Protein AF-A0A8J7VVE5-F1 (afdb_monomer_lite)

pLDDT: mean 74.75, std 14.06, range [37.5, 91.5]

Secondary structure (DSSP, 8-state):
---TTTTS-HHHHHHHHHHHHHHHH-TTS-HHHHHHHHHHHHHHHHHS-HHHHHT--HHHHHHHHHHHHHHHHHTTSS-HHHHHHHHHHHHHHHGGGGSHHHHHHHHHHHHHHHH-HHHHHHHHHHHHHHHHHHTT------------

Radius of gyration: 22.81 Å; chains: 1; bounding box: 32×47×82 Å

Sequence (148 aa):
MTDPTADLSPEARAMLEAFEASLLDQHDIDAASREDMVAQMAEALRDGDPAALAGGDPDALLEQLRRTVDTLATSGQIGEAERDAVVQQFGAALEPLRSPQVRRALEFSRRRATDGDAAAAAWLQRQDTEAYAEAGVAPLRGLHGIGV

Foldseek 3Di:
DDDLCPQADPVLVVVLVVLLVVVVVVPPDDPVNSVVVSVVSSVCRNVPDVCLVLVLDLVSVLVVLLVVLVVCCVVVVDPPVVSVVVSVVSSVVCVVSPPPVNSLVSVLVVCCVPVNDVRSVVVVVVVVVVVCVVVVPPPCPDDDDDDD

Structure (mmCIF, N/CA/C/O backbone):
data_AF-A0A8J7VVE5-F1
#
_entry.id   AF-A0A8J7VVE5-F1
#
loop_
_atom_site.group_PDB
_atom_site.id
_atom_site.type_symbol
_atom_site.label_atom_id
_atom_site.label_alt_id
_atom_site.label_comp_id
_atom_site.label_asym_id
_atom_site.label_entity_id
_atom_site.label_seq_id
_atom_site.pdbx_PDB_ins_code
_atom_site.Cartn_x
_atom_site.Cartn_y
_atom_site.Cartn_z
_atom_site.occupancy
_atom_site.B_iso_or_equiv
_atom_site.auth_seq_id
_atom_site.auth_comp_id
_atom_site.auth_asym_id
_atom_site.auth_atom_id
_atom_site.pdbx_PDB_model_num
ATOM 1 N N . MET A 1 1 ? 18.465 24.445 11.933 1.00 39.44 1 MET A N 1
ATOM 2 C CA . MET A 1 1 ? 17.148 23.788 11.982 1.00 39.44 1 MET A CA 1
ATOM 3 C C . MET A 1 1 ? 17.065 22.982 10.699 1.00 39.44 1 MET A C 1
ATOM 5 O O . MET A 1 1 ? 17.017 23.583 9.636 1.00 39.44 1 MET A O 1
ATOM 9 N N . THR A 1 2 ? 17.306 21.676 10.777 1.00 49.03 2 THR A N 1
ATOM 10 C CA . THR A 1 2 ? 17.344 20.773 9.618 1.00 49.03 2 THR A CA 1
ATOM 11 C C . THR A 1 2 ? 15.912 20.595 9.129 1.00 49.03 2 THR A C 1
ATOM 13 O O . THR A 1 2 ? 15.042 20.302 9.944 1.00 49.03 2 THR A O 1
ATOM 16 N N . ASP A 1 3 ? 15.653 20.847 7.849 1.00 56.00 3 ASP A N 1
ATOM 17 C CA . ASP A 1 3 ? 14.322 20.675 7.270 1.00 56.00 3 ASP A CA 1
ATOM 18 C C . ASP A 1 3 ? 13.917 19.188 7.369 1.00 56.00 3 ASP A C 1
ATOM 20 O O . ASP A 1 3 ? 14.623 18.338 6.820 1.00 56.00 3 ASP A O 1
ATOM 24 N N . PRO A 1 4 ? 12.837 18.839 8.093 1.00 56.38 4 PRO A N 1
ATOM 25 C CA . PRO A 1 4 ? 12.470 17.446 8.356 1.00 56.38 4 PRO A CA 1
ATOM 26 C C . PRO A 1 4 ? 11.968 16.702 7.104 1.00 56.38 4 PRO A C 1
ATOM 28 O O . PRO A 1 4 ? 11.798 15.484 7.149 1.00 56.38 4 PRO A O 1
ATOM 31 N N . THR A 1 5 ? 11.760 17.408 5.987 1.00 57.75 5 THR A N 1
ATOM 32 C CA . THR A 1 5 ? 11.350 16.843 4.691 1.00 57.75 5 THR A CA 1
ATOM 33 C C . THR A 1 5 ? 12.514 16.686 3.710 1.00 57.75 5 THR A C 1
ATOM 35 O O . THR A 1 5 ? 12.324 16.157 2.616 1.00 57.75 5 THR A O 1
ATOM 38 N N . ALA A 1 6 ? 13.722 17.138 4.069 1.00 62.50 6 ALA A N 1
ATOM 39 C CA . ALA A 1 6 ? 14.900 17.071 3.201 1.00 62.50 6 ALA A CA 1
ATOM 40 C C . ALA A 1 6 ? 15.426 15.642 2.978 1.00 62.50 6 ALA A C 1
ATOM 42 O O . ALA A 1 6 ? 16.132 15.412 2.001 1.00 62.50 6 ALA A O 1
ATOM 43 N N . ASP A 1 7 ? 15.083 14.709 3.869 1.00 67.62 7 ASP A N 1
ATOM 44 C CA . ASP A 1 7 ? 15.493 13.298 3.807 1.00 67.62 7 ASP A CA 1
ATOM 45 C C . ASP A 1 7 ? 14.467 12.401 3.079 1.00 67.62 7 ASP A C 1
ATOM 47 O O . ASP A 1 7 ? 14.710 11.221 2.856 1.00 67.62 7 ASP A O 1
ATOM 51 N N . LEU A 1 8 ? 13.311 12.951 2.687 1.00 71.12 8 LEU A N 1
ATOM 52 C CA . LEU A 1 8 ? 12.264 12.206 1.983 1.00 71.12 8 LEU A CA 1
ATOM 53 C C . LEU A 1 8 ? 12.598 12.049 0.492 1.00 71.12 8 LEU A C 1
ATOM 55 O O . LEU A 1 8 ? 13.134 12.967 -0.137 1.00 71.12 8 LEU A O 1
ATOM 59 N N . SER A 1 9 ? 12.214 10.914 -0.102 1.00 75.38 9 SER A N 1
ATOM 60 C CA . SER A 1 9 ? 12.284 10.732 -1.556 1.00 75.38 9 SER A CA 1
ATOM 61 C C . SER A 1 9 ? 11.400 11.764 -2.281 1.00 75.38 9 SER A C 1
ATOM 63 O O . SER A 1 9 ? 10.411 12.246 -1.715 1.00 75.38 9 SER A O 1
ATOM 65 N N . PRO A 1 10 ? 11.715 12.131 -3.538 1.00 72.81 10 PRO A N 1
ATOM 66 C CA . PRO A 1 10 ? 10.892 13.072 -4.299 1.00 72.81 10 PRO A CA 1
ATOM 67 C C . PRO A 1 10 ? 9.439 12.595 -4.444 1.00 72.81 10 PRO A C 1
ATOM 69 O O . PRO A 1 10 ? 8.529 13.423 -4.420 1.00 72.81 10 PRO A O 1
ATOM 72 N N . GLU A 1 11 ? 9.195 11.281 -4.529 1.00 69.88 11 GLU A N 1
ATOM 73 C CA . GLU A 1 11 ? 7.832 10.741 -4.540 1.00 69.88 11 GLU A CA 1
ATOM 74 C C . GLU A 1 11 ? 7.133 10.883 -3.182 1.00 69.88 11 GLU A C 1
ATOM 76 O O . GLU A 1 11 ? 5.975 11.298 -3.135 1.00 69.88 11 GLU A O 1
ATOM 81 N N . ALA A 1 12 ? 7.826 10.591 -2.075 1.00 72.12 12 ALA A N 1
ATOM 82 C CA . ALA A 1 12 ? 7.286 10.763 -0.726 1.00 72.12 12 ALA A CA 1
ATOM 83 C C . ALA A 1 12 ? 6.922 12.229 -0.451 1.00 72.12 12 ALA A C 1
ATOM 85 O O . ALA A 1 12 ? 5.877 12.521 0.130 1.00 72.12 12 ALA A O 1
ATOM 86 N N . ARG A 1 13 ? 7.742 13.163 -0.939 1.00 79.88 13 ARG A N 1
ATOM 87 C CA . ARG A 1 13 ? 7.479 14.600 -0.835 1.00 79.88 13 ARG A CA 1
ATOM 88 C C . ARG A 1 13 ? 6.215 15.008 -1.599 1.00 79.88 13 ARG A C 1
ATOM 90 O O . ARG A 1 13 ? 5.362 15.681 -1.031 1.00 79.88 13 ARG A O 1
ATOM 97 N N . ALA A 1 14 ? 6.043 14.518 -2.828 1.00 78.81 14 ALA A N 1
ATOM 98 C CA . ALA A 1 14 ? 4.844 14.784 -3.626 1.00 78.81 14 ALA A CA 1
ATOM 99 C C . ALA A 1 14 ? 3.561 14.215 -2.986 1.00 78.81 14 ALA A C 1
ATOM 101 O O . ALA A 1 14 ? 2.507 14.849 -3.041 1.00 78.81 14 ALA A O 1
ATOM 102 N N . MET A 1 15 ? 3.638 13.037 -2.353 1.00 79.25 15 MET A N 1
ATOM 103 C CA . MET A 1 15 ? 2.506 12.462 -1.614 1.00 79.25 15 MET A CA 1
ATOM 104 C C . MET A 1 15 ? 2.158 13.280 -0.369 1.00 79.25 15 MET A C 1
ATOM 106 O O . MET A 1 15 ? 0.978 13.491 -0.092 1.00 79.25 15 MET A O 1
ATOM 110 N N . LEU A 1 16 ? 3.171 13.762 0.357 1.00 83.25 16 LEU A N 1
ATOM 111 C CA . LEU A 1 16 ? 2.979 14.600 1.537 1.00 83.25 16 LEU A CA 1
ATOM 112 C C . LEU A 1 16 ? 2.295 15.927 1.175 1.00 83.25 16 LEU A C 1
ATOM 114 O O . LEU A 1 16 ? 1.329 16.308 1.829 1.00 83.25 16 LEU A O 1
ATOM 118 N N . GLU A 1 17 ? 2.728 16.576 0.092 1.00 83.56 17 GLU A N 1
ATOM 119 C CA . GLU A 1 17 ? 2.108 17.811 -0.409 1.00 83.56 17 GLU A CA 1
ATOM 120 C C . GLU A 1 17 ? 0.647 17.591 -0.840 1.00 83.56 17 GLU A C 1
ATOM 122 O O . GLU A 1 17 ? -0.230 18.397 -0.525 1.00 83.56 17 GLU A O 1
ATOM 127 N N . ALA A 1 18 ? 0.351 16.477 -1.518 1.00 81.38 18 ALA A N 1
ATOM 128 C CA . ALA A 1 18 ? -1.018 16.131 -1.899 1.00 81.38 18 ALA A CA 1
ATOM 129 C C . ALA A 1 18 ? -1.913 15.859 -0.676 1.00 81.38 18 ALA A C 1
ATOM 131 O O . ALA A 1 18 ? -3.083 16.249 -0.656 1.00 81.38 18 ALA A O 1
ATOM 132 N N . PHE A 1 19 ? -1.365 15.209 0.352 1.00 83.06 19 PHE A N 1
ATOM 133 C CA . PHE A 1 19 ? -2.069 14.938 1.600 1.00 83.06 19 PHE A CA 1
ATOM 134 C C . PHE A 1 19 ? -2.355 16.225 2.382 1.00 83.06 19 PHE A C 1
ATOM 136 O O . PHE A 1 19 ? -3.489 16.443 2.804 1.00 83.06 19 PHE A O 1
ATOM 143 N N . GLU A 1 20 ? -1.372 17.118 2.505 1.00 85.94 20 GLU A N 1
ATOM 144 C CA . GLU A 1 20 ? -1.543 18.425 3.145 1.00 85.94 20 GLU A CA 1
ATOM 145 C C . GLU A 1 20 ? -2.607 19.271 2.429 1.00 85.94 20 GLU A C 1
ATOM 147 O O . GLU A 1 20 ? -3.499 19.827 3.077 1.00 85.94 20 GLU A O 1
ATOM 152 N N . ALA A 1 21 ? -2.587 19.296 1.092 1.00 85.56 21 ALA A N 1
ATOM 153 C CA . ALA A 1 21 ? -3.606 19.968 0.289 1.00 85.56 21 ALA A CA 1
ATOM 154 C C . ALA A 1 21 ? -5.011 19.383 0.520 1.00 85.56 21 ALA A C 1
ATOM 156 O O . ALA A 1 21 ? -5.979 20.133 0.649 1.00 85.56 21 ALA A O 1
ATOM 157 N N . SER A 1 22 ? -5.126 18.055 0.623 1.00 82.56 22 SER A N 1
ATOM 158 C CA . SER A 1 22 ? -6.400 17.395 0.922 1.00 82.56 22 SER A CA 1
ATOM 159 C C . SER A 1 22 ? -6.898 17.711 2.326 1.00 82.56 22 SER A C 1
ATOM 161 O O . SER A 1 22 ? -8.100 17.877 2.518 1.00 82.56 22 SER A O 1
ATOM 163 N N . LEU A 1 23 ? -6.005 17.789 3.313 1.00 85.31 23 LEU A N 1
ATOM 164 C CA . LEU A 1 23 ? -6.403 18.194 4.650 1.00 85.31 23 LEU A CA 1
ATOM 165 C C . LEU A 1 23 ? -6.878 19.645 4.626 1.00 85.31 23 LEU A C 1
ATOM 167 O O . LEU A 1 23 ? -7.878 19.946 5.268 1.00 85.31 23 LEU A O 1
ATOM 171 N N . LEU A 1 24 ? -6.190 20.557 3.921 1.00 83.06 24 LEU A N 1
ATOM 172 C CA . LEU A 1 24 ? -6.555 21.986 3.811 1.00 83.06 24 LEU A CA 1
ATOM 173 C C . LEU A 1 24 ? -7.973 22.214 3.284 1.00 83.06 24 LEU A C 1
ATOM 175 O O . LEU A 1 24 ? -8.634 23.144 3.740 1.00 83.06 24 LEU A O 1
ATOM 179 N N . ASP A 1 25 ? -8.454 21.332 2.415 1.00 85.56 25 ASP A N 1
ATOM 180 C CA . ASP A 1 25 ? -9.843 21.314 1.948 1.00 85.56 25 ASP A CA 1
ATOM 181 C C . ASP A 1 25 ? -10.839 20.877 3.047 1.00 85.56 25 ASP A C 1
ATOM 183 O O . ASP A 1 25 ? -11.985 21.329 3.101 1.00 85.56 25 ASP A O 1
ATOM 187 N N . GLN A 1 26 ? -10.394 20.053 4.002 1.00 76.50 26 GLN A N 1
ATOM 188 C CA . GLN A 1 26 ? -11.194 19.634 5.151 1.00 76.50 26 GLN A CA 1
ATOM 189 C C . GLN A 1 26 ? -11.195 20.699 6.258 1.00 76.50 26 GLN A C 1
ATOM 191 O O . GLN A 1 26 ? -10.299 20.799 7.102 1.00 76.50 26 GLN A O 1
ATOM 196 N N . HIS A 1 27 ? -12.273 21.485 6.272 1.00 71.94 27 HIS A N 1
ATOM 197 C CA . HIS A 1 27 ? -12.530 22.538 7.259 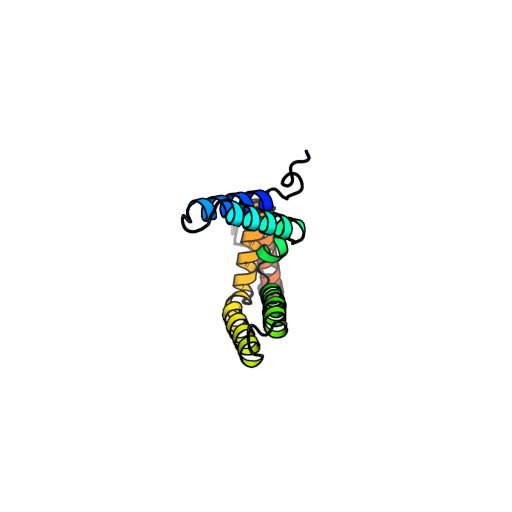1.00 71.94 27 HIS A CA 1
ATOM 198 C C . HIS A 1 27 ? -12.861 22.036 8.678 1.00 71.94 27 HIS A C 1
ATOM 200 O O . HIS A 1 27 ? -12.911 22.848 9.598 1.00 71.94 27 HIS A O 1
ATOM 206 N N . ASP A 1 28 ? -13.101 20.735 8.860 1.00 84.38 28 ASP A N 1
ATOM 207 C CA . ASP A 1 28 ? -13.468 20.135 10.156 1.00 84.38 28 ASP A CA 1
ATOM 208 C C . ASP A 1 28 ? -12.247 19.844 11.052 1.00 84.38 28 ASP A C 1
ATOM 210 O O . ASP A 1 28 ? -12.377 19.687 12.262 1.00 84.38 28 ASP A O 1
ATOM 214 N N . ILE A 1 29 ? -11.043 19.819 10.469 1.00 80.50 29 ILE A N 1
ATOM 215 C CA . ILE A 1 29 ? -9.799 19.497 11.175 1.00 80.50 29 ILE A CA 1
ATOM 216 C C . ILE A 1 29 ? -9.120 20.794 11.625 1.00 80.50 29 ILE A C 1
ATOM 218 O O . ILE A 1 29 ? -8.855 21.689 10.816 1.00 80.50 29 ILE A O 1
ATOM 222 N N . ASP A 1 30 ? -8.798 20.909 12.911 1.00 86.31 30 ASP A N 1
ATOM 223 C CA . ASP A 1 30 ? -8.065 22.063 13.425 1.00 86.31 30 ASP A CA 1
ATOM 224 C C . ASP A 1 30 ? -6.592 22.070 12.965 1.00 86.31 30 ASP A C 1
ATOM 226 O O . ASP A 1 30 ? -6.057 21.080 12.463 1.00 86.31 30 ASP A O 1
ATOM 230 N N . ALA A 1 31 ? -5.926 23.218 13.098 1.00 78.69 31 ALA A N 1
ATOM 231 C CA . ALA A 1 31 ? -4.553 23.387 12.626 1.00 78.69 31 ALA A CA 1
ATOM 232 C C . ALA A 1 31 ? -3.553 22.453 13.331 1.00 78.69 31 ALA A C 1
ATOM 234 O O . ALA A 1 31 ? -2.694 21.894 12.658 1.00 78.69 31 ALA A O 1
ATOM 235 N N . ALA A 1 32 ? -3.702 22.223 14.639 1.00 80.00 32 ALA A N 1
ATOM 236 C CA . ALA A 1 32 ? -2.777 21.384 15.394 1.00 80.00 32 ALA A CA 1
ATOM 237 C C . ALA A 1 32 ? -2.945 19.903 15.023 1.00 80.00 32 ALA A C 1
ATOM 239 O O . ALA A 1 32 ? -1.964 19.236 14.707 1.00 80.00 32 ALA A O 1
ATOM 240 N N . SER A 1 33 ? -4.187 19.410 14.948 1.00 79.81 33 SER A N 1
ATOM 241 C CA . SER A 1 33 ? -4.462 18.030 14.513 1.00 79.81 33 SER A CA 1
ATOM 242 C C . SER A 1 33 ? -3.953 17.758 13.094 1.00 79.81 33 SER A C 1
ATOM 244 O O . SER A 1 33 ? -3.436 16.683 12.797 1.00 79.81 33 SER A O 1
ATOM 246 N N . ARG A 1 34 ? -4.062 18.747 12.207 1.00 83.88 34 ARG A N 1
ATOM 247 C CA . ARG A 1 34 ? -3.546 18.682 10.836 1.00 83.88 34 ARG A CA 1
ATOM 248 C C . ARG A 1 34 ? -2.022 18.587 10.801 1.00 83.88 34 ARG A C 1
ATOM 250 O O . ARG A 1 34 ? -1.498 17.759 10.063 1.00 83.88 34 ARG A O 1
ATOM 257 N N . GLU A 1 35 ? -1.325 19.398 11.594 1.00 82.12 35 GLU A N 1
ATOM 258 C CA . GLU A 1 35 ? 0.137 19.337 11.720 1.00 82.12 35 GLU A CA 1
ATOM 259 C C . GLU A 1 35 ? 0.598 17.972 12.261 1.00 82.12 35 GLU A C 1
ATOM 261 O O . GLU A 1 35 ? 1.533 17.386 11.712 1.00 82.12 35 GLU A O 1
ATOM 266 N N . ASP A 1 36 ? -0.102 17.414 13.255 1.00 81.19 36 ASP A N 1
ATOM 267 C CA . ASP A 1 36 ? 0.163 16.068 13.782 1.00 81.19 36 ASP A CA 1
ATOM 268 C C . ASP A 1 36 ? -0.029 14.975 12.714 1.00 81.19 36 ASP A C 1
ATOM 270 O O . ASP A 1 36 ? 0.818 14.092 12.560 1.00 81.19 36 ASP A O 1
ATOM 274 N N . MET A 1 37 ? -1.105 15.042 11.924 1.00 78.88 37 MET A N 1
ATOM 275 C CA . MET A 1 37 ? -1.366 14.079 10.844 1.00 78.88 37 MET A CA 1
ATOM 276 C C . MET A 1 37 ? -0.313 14.157 9.732 1.00 78.88 37 MET A C 1
ATOM 278 O O . MET A 1 37 ? 0.133 13.124 9.227 1.00 78.88 37 MET A O 1
ATOM 282 N N . VAL A 1 38 ? 0.111 15.368 9.358 1.00 84.12 38 VAL A N 1
ATOM 283 C CA . VAL A 1 38 ? 1.184 15.579 8.373 1.00 84.12 38 VAL A CA 1
ATOM 284 C C . VAL A 1 38 ? 2.513 15.042 8.908 1.00 84.12 38 VAL A C 1
ATOM 286 O O . VAL A 1 38 ? 3.230 14.360 8.177 1.00 84.12 38 VAL A O 1
ATOM 289 N N . ALA A 1 39 ? 2.827 15.265 10.187 1.00 79.56 39 ALA A N 1
ATOM 290 C CA . ALA A 1 39 ? 4.040 14.742 10.813 1.00 79.56 39 ALA A CA 1
ATOM 291 C C . ALA A 1 39 ? 4.056 13.205 10.868 1.00 79.56 39 ALA A C 1
ATOM 293 O O . ALA A 1 39 ? 5.075 12.590 10.547 1.00 79.56 39 ALA A O 1
ATOM 294 N N . GLN A 1 40 ? 2.924 12.577 11.204 1.00 78.44 40 GLN A N 1
ATOM 295 C CA . GLN A 1 40 ? 2.786 11.117 11.196 1.00 78.44 40 GLN A CA 1
ATOM 296 C C . GLN A 1 40 ? 2.930 10.526 9.790 1.00 78.44 40 GLN A C 1
ATOM 298 O O . GLN A 1 40 ? 3.600 9.509 9.623 1.00 78.44 40 GLN A O 1
ATOM 303 N N . MET A 1 41 ? 2.350 11.170 8.772 1.00 75.44 41 MET A N 1
ATOM 304 C CA . MET A 1 41 ? 2.507 10.754 7.376 1.00 75.44 41 MET A CA 1
ATOM 305 C C . MET A 1 41 ? 3.963 10.897 6.911 1.00 75.44 41 MET A C 1
ATOM 307 O O . MET A 1 41 ? 4.495 9.993 6.274 1.00 75.44 41 MET A O 1
ATOM 311 N N . ALA A 1 42 ? 4.631 11.999 7.259 1.00 77.50 42 ALA A N 1
ATOM 312 C CA . ALA A 1 42 ? 6.037 12.211 6.924 1.00 77.50 42 ALA A CA 1
ATOM 313 C C . ALA A 1 42 ? 6.952 11.156 7.565 1.00 77.50 42 ALA A C 1
ATOM 315 O O . ALA A 1 42 ? 7.878 10.685 6.913 1.00 77.50 42 ALA A O 1
ATOM 316 N N . GLU A 1 43 ? 6.685 10.756 8.812 1.00 75.62 43 GLU A N 1
ATOM 317 C CA . GLU A 1 43 ? 7.418 9.672 9.477 1.00 75.62 43 GLU A CA 1
ATOM 318 C C . GLU A 1 43 ? 7.129 8.314 8.825 1.00 75.62 43 GLU A C 1
ATOM 320 O O . GLU A 1 43 ? 8.051 7.566 8.516 1.00 75.62 43 GLU A O 1
ATOM 325 N N . ALA A 1 44 ? 5.864 8.015 8.521 1.00 70.88 44 ALA A N 1
ATOM 326 C CA . ALA A 1 44 ? 5.486 6.774 7.850 1.00 70.88 44 ALA A CA 1
ATOM 327 C C . ALA A 1 44 ? 6.092 6.649 6.442 1.00 70.88 44 ALA A C 1
ATOM 329 O O . ALA A 1 44 ? 6.423 5.547 6.019 1.00 70.88 44 ALA A O 1
ATOM 330 N N . LEU A 1 45 ? 6.256 7.760 5.721 1.00 72.12 45 LEU A N 1
ATOM 331 C CA . LEU A 1 45 ? 6.913 7.801 4.410 1.00 72.12 45 LEU A CA 1
ATOM 332 C C . LEU A 1 45 ? 8.445 7.773 4.497 1.00 72.12 45 LEU A C 1
ATOM 334 O O . LEU A 1 45 ? 9.099 7.465 3.503 1.00 72.12 45 LEU A O 1
ATOM 338 N N . ARG A 1 46 ? 9.013 8.126 5.655 1.00 73.31 46 ARG A N 1
ATOM 339 C CA . ARG A 1 46 ? 10.452 8.036 5.926 1.00 73.31 46 ARG A CA 1
ATOM 340 C C . ARG A 1 46 ? 10.856 6.616 6.319 1.00 73.31 46 ARG A C 1
ATOM 342 O O . ARG A 1 46 ? 11.871 6.120 5.847 1.00 73.31 46 ARG A O 1
ATOM 349 N N . ASP A 1 47 ? 10.068 5.989 7.188 1.00 67.94 47 ASP A N 1
ATOM 350 C CA . ASP A 1 47 ? 10.313 4.641 7.714 1.00 67.94 47 ASP A CA 1
ATOM 351 C C . ASP A 1 47 ? 9.768 3.551 6.771 1.00 67.94 47 ASP A C 1
ATOM 353 O O . ASP A 1 47 ? 10.303 2.446 6.674 1.00 67.94 47 ASP A O 1
ATOM 357 N N . GLY A 1 48 ? 8.695 3.873 6.045 1.00 55.28 48 GLY A N 1
ATOM 358 C CA . GLY A 1 48 ? 8.052 2.996 5.079 1.00 55.28 48 GLY A CA 1
ATOM 359 C C . GLY A 1 48 ? 8.665 3.103 3.690 1.00 55.28 48 GLY A C 1
ATOM 360 O O . GLY A 1 48 ? 9.038 4.173 3.222 1.00 55.28 48 GLY A O 1
ATOM 361 N N . ASP A 1 49 ? 8.709 1.976 2.988 1.00 52.22 49 ASP A N 1
ATOM 362 C CA . ASP A 1 49 ? 9.108 1.938 1.589 1.00 52.22 49 ASP A CA 1
ATOM 363 C C . ASP A 1 49 ? 7.892 2.332 0.717 1.00 52.22 49 ASP A C 1
ATOM 365 O O . ASP A 1 49 ? 6.925 1.565 0.636 1.00 52.22 49 ASP A O 1
ATOM 369 N N . PRO A 1 50 ? 7.864 3.512 0.063 1.00 46.41 50 PRO A N 1
ATOM 370 C CA . PRO A 1 50 ? 6.734 3.907 -0.782 1.00 46.41 50 PRO A CA 1
ATOM 371 C C . PRO A 1 50 ? 6.554 2.955 -1.975 1.00 46.41 50 PRO A C 1
ATOM 373 O O . PRO A 1 50 ? 5.450 2.836 -2.517 1.00 46.41 50 PRO A O 1
ATOM 376 N N . ALA A 1 51 ? 7.598 2.206 -2.354 1.00 47.41 51 ALA A N 1
ATOM 377 C CA . ALA A 1 51 ? 7.496 1.160 -3.359 1.00 47.41 51 ALA A CA 1
ATOM 378 C C . ALA A 1 51 ? 6.825 -0.118 -2.825 1.00 47.41 51 ALA A C 1
ATOM 380 O O . ALA A 1 51 ? 6.325 -0.899 -3.633 1.00 47.41 51 ALA A O 1
ATOM 381 N N . ALA A 1 52 ? 6.716 -0.322 -1.507 1.00 45.16 52 ALA A N 1
ATOM 382 C CA . ALA A 1 52 ? 5.932 -1.421 -0.936 1.00 45.16 52 ALA A CA 1
ATOM 383 C C . ALA A 1 52 ? 4.419 -1.221 -1.135 1.00 45.16 52 ALA A C 1
ATOM 385 O O . ALA A 1 52 ? 3.696 -2.188 -1.365 1.00 45.16 52 ALA A O 1
ATOM 386 N N . LEU A 1 53 ? 3.943 0.031 -1.126 1.00 44.00 53 LEU A N 1
A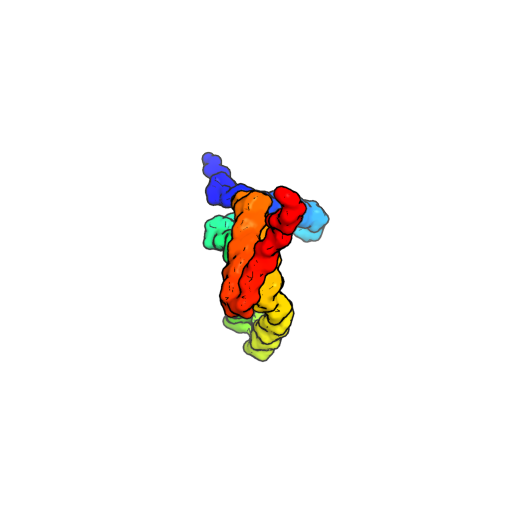TOM 387 C CA . LEU A 1 53 ? 2.556 0.374 -1.467 1.00 44.00 53 LEU A CA 1
ATOM 388 C C . LEU A 1 53 ? 2.344 0.481 -2.985 1.00 44.00 53 LEU A C 1
ATOM 390 O O . LEU A 1 53 ? 1.301 0.076 -3.498 1.00 44.00 53 LEU A O 1
ATOM 394 N N . ALA A 1 54 ? 3.339 0.987 -3.719 1.00 45.50 54 ALA A N 1
ATOM 395 C CA . ALA A 1 54 ? 3.271 1.158 -5.173 1.00 45.50 54 ALA A CA 1
ATOM 396 C C . ALA A 1 54 ? 3.612 -0.114 -5.977 1.00 45.50 54 ALA A C 1
ATOM 398 O O . ALA A 1 54 ? 3.409 -0.153 -7.190 1.00 45.50 54 ALA A O 1
ATOM 399 N N . GLY A 1 55 ? 4.120 -1.163 -5.321 1.00 50.94 55 GLY A N 1
ATOM 400 C CA . GLY A 1 55 ? 4.556 -2.411 -5.952 1.00 50.94 55 GLY A CA 1
ATOM 401 C C . GLY A 1 55 ? 3.421 -3.263 -6.518 1.00 50.94 55 GLY A C 1
ATOM 402 O O . GLY A 1 55 ? 3.687 -4.213 -7.249 1.00 50.94 55 GLY A O 1
ATOM 403 N N . GLY A 1 56 ? 2.163 -2.927 -6.205 1.00 58.19 56 GLY A N 1
ATOM 404 C CA . GLY A 1 56 ? 0.989 -3.613 -6.743 1.00 58.19 56 GLY A CA 1
ATOM 405 C C . GLY A 1 56 ? 0.937 -5.100 -6.392 1.00 58.19 56 GLY A C 1
ATOM 406 O O . GLY A 1 56 ? 0.237 -5.849 -7.072 1.00 58.19 56 GLY A O 1
ATOM 407 N N . ASP A 1 57 ? 1.687 -5.535 -5.374 1.00 70.44 57 ASP A N 1
ATOM 408 C CA . ASP A 1 57 ? 1.687 -6.922 -4.941 1.00 70.44 57 ASP A CA 1
ATOM 409 C C . ASP A 1 57 ? 0.509 -7.145 -3.976 1.00 70.44 57 ASP A C 1
ATOM 411 O O . ASP A 1 57 ? 0.495 -6.606 -2.863 1.00 70.44 57 ASP A O 1
ATOM 415 N N . PRO A 1 58 ? -0.527 -7.886 -4.404 1.00 72.50 58 PRO A N 1
ATOM 416 C CA . PRO A 1 58 ? -1.734 -8.068 -3.606 1.00 72.50 58 PRO A CA 1
ATOM 417 C C . PRO A 1 58 ? -1.452 -8.834 -2.308 1.00 72.50 58 PRO A C 1
ATOM 419 O O . PRO A 1 58 ? -2.144 -8.635 -1.313 1.00 72.50 58 PRO A O 1
ATOM 422 N N . ASP A 1 59 ? -0.431 -9.689 -2.285 1.00 77.81 59 ASP A N 1
ATOM 423 C CA . ASP A 1 59 ? -0.091 -10.464 -1.099 1.00 77.81 59 ASP A CA 1
ATOM 424 C C . ASP A 1 59 ? 0.578 -9.585 -0.034 1.00 77.81 59 ASP A C 1
ATOM 426 O O . ASP A 1 59 ? 0.183 -9.647 1.132 1.00 77.81 59 ASP A O 1
ATOM 430 N N . ALA A 1 60 ? 1.473 -8.674 -0.430 1.00 76.88 60 ALA A N 1
ATOM 431 C CA . ALA A 1 60 ? 2.035 -7.671 0.478 1.00 76.88 60 ALA A CA 1
ATOM 432 C C . ALA A 1 60 ? 0.953 -6.764 1.102 1.00 76.88 60 ALA A C 1
ATOM 434 O O . ALA A 1 60 ? 0.972 -6.504 2.310 1.00 76.88 60 ALA A O 1
ATOM 435 N N . LEU A 1 61 ? -0.036 -6.336 0.307 1.00 79.00 61 LEU A N 1
ATOM 436 C CA . LEU A 1 61 ? -1.172 -5.543 0.795 1.00 79.00 61 LEU A CA 1
ATOM 437 C C . LEU A 1 61 ? -2.025 -6.320 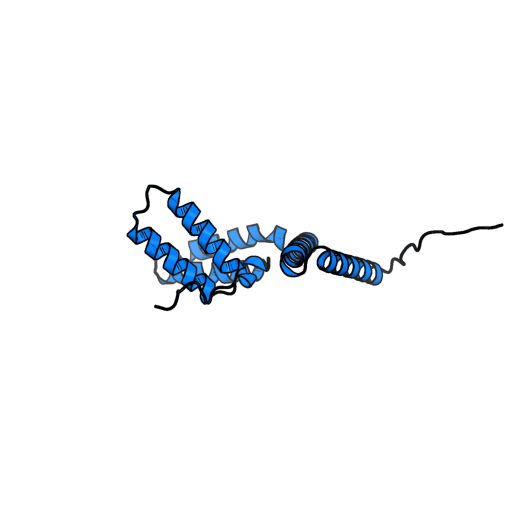1.808 1.00 79.00 61 LEU A C 1
ATOM 439 O O . LEU A 1 61 ? -2.428 -5.772 2.838 1.00 79.00 61 LEU A O 1
ATOM 443 N N . LEU A 1 62 ? -2.280 -7.605 1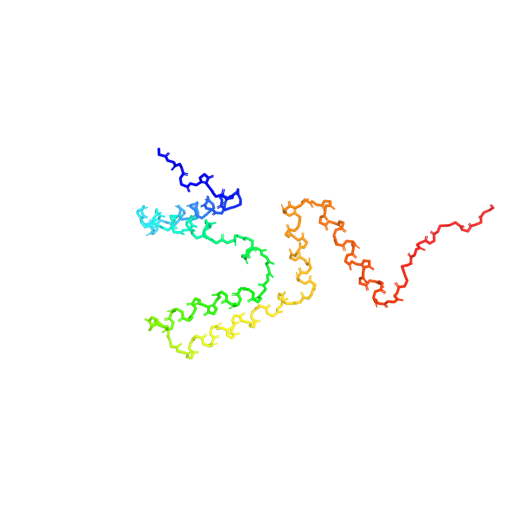.546 1.00 82.81 62 LEU A N 1
ATOM 444 C CA . LEU A 1 62 ? -3.038 -8.465 2.453 1.00 82.81 62 LEU A CA 1
ATOM 445 C C . LEU A 1 62 ? -2.289 -8.714 3.771 1.00 82.81 62 LEU A C 1
ATOM 447 O O . LEU A 1 62 ? -2.906 -8.725 4.837 1.00 82.81 62 LEU A O 1
ATOM 451 N N . GLU A 1 63 ? -0.969 -8.899 3.722 1.00 82.69 63 GLU A N 1
ATOM 452 C CA . GLU A 1 63 ? -0.141 -9.049 4.923 1.00 82.69 63 GLU A CA 1
ATOM 453 C C . GLU A 1 63 ? -0.116 -7.783 5.780 1.00 82.69 63 GLU A C 1
ATOM 455 O O . GLU A 1 63 ? -0.189 -7.864 7.010 1.00 82.69 63 GLU A O 1
ATOM 460 N N . GLN A 1 64 ? -0.041 -6.612 5.148 1.00 80.12 64 GLN A N 1
ATOM 461 C CA . GLN A 1 64 ? -0.079 -5.344 5.865 1.00 80.12 64 GLN A CA 1
ATOM 462 C C . GLN A 1 64 ? -1.436 -5.144 6.548 1.00 80.12 64 GLN A C 1
ATOM 464 O O . GLN A 1 64 ? -1.477 -4.848 7.743 1.00 80.12 64 GLN A O 1
ATOM 469 N N . LEU A 1 65 ? -2.540 -5.417 5.840 1.00 84.06 65 LEU A N 1
ATOM 470 C CA . LEU A 1 65 ? -3.874 -5.373 6.437 1.00 84.06 65 LEU A CA 1
ATOM 471 C C . LEU A 1 65 ? -3.993 -6.342 7.618 1.00 84.06 65 LEU A C 1
ATOM 473 O O . LEU A 1 65 ? -4.503 -5.963 8.670 1.00 84.06 65 LEU A O 1
ATOM 477 N N . ARG A 1 66 ? -3.501 -7.578 7.475 1.00 86.38 66 ARG A N 1
ATOM 478 C CA . ARG A 1 66 ? -3.508 -8.564 8.564 1.00 86.38 66 ARG A CA 1
ATOM 479 C C . ARG A 1 66 ? -2.835 -8.024 9.820 1.00 86.38 66 ARG A C 1
ATOM 481 O O . ARG A 1 66 ? -3.418 -8.151 10.891 1.00 86.38 66 ARG A O 1
ATOM 488 N N . ARG A 1 67 ? -1.662 -7.393 9.698 1.00 84.38 67 ARG A N 1
ATOM 489 C CA . ARG A 1 67 ? -0.953 -6.782 10.839 1.00 84.38 67 ARG A CA 1
ATOM 490 C C . ARG A 1 67 ? -1.753 -5.649 11.485 1.00 84.38 67 ARG A C 1
ATOM 492 O O . ARG A 1 67 ? -1.835 -5.577 12.711 1.00 84.38 67 ARG A O 1
ATOM 499 N N . THR A 1 68 ? -2.375 -4.790 10.680 1.00 84.00 68 THR A N 1
ATOM 500 C CA . THR A 1 68 ? -3.210 -3.693 11.188 1.00 84.00 68 THR A CA 1
ATOM 501 C C . THR A 1 68 ? -4.415 -4.225 11.959 1.00 84.00 68 THR A C 1
ATOM 503 O O . THR A 1 68 ? -4.658 -3.823 13.094 1.00 84.00 68 THR A O 1
ATOM 506 N N . VAL A 1 69 ? -5.146 -5.175 11.380 1.00 88.75 69 VAL A N 1
ATOM 507 C CA . VAL A 1 69 ? -6.353 -5.746 11.988 1.00 88.75 69 VAL A CA 1
ATOM 508 C C . VAL A 1 69 ? -6.007 -6.575 13.235 1.00 88.75 69 VAL A C 1
ATOM 510 O O . VAL A 1 69 ? -6.737 -6.538 14.221 1.00 88.75 69 VAL A O 1
ATOM 513 N N . ASP A 1 70 ? -4.861 -7.256 13.254 1.00 88.06 70 ASP A N 1
ATOM 514 C CA . ASP A 1 70 ? -4.337 -7.943 14.443 1.00 88.06 70 ASP A CA 1
ATOM 515 C C . ASP A 1 70 ? -4.052 -6.981 15.609 1.00 88.06 70 ASP A C 1
ATOM 517 O O . ASP A 1 70 ? -4.417 -7.245 16.756 1.00 88.06 70 ASP A O 1
ATOM 521 N N . THR A 1 71 ? -3.492 -5.809 15.300 1.00 88.25 71 THR A N 1
ATOM 522 C CA . THR A 1 71 ? -3.241 -4.749 16.288 1.00 88.25 71 THR A CA 1
ATOM 523 C C . THR A 1 71 ? -4.549 -4.216 16.884 1.00 88.25 71 THR A C 1
ATOM 525 O O . THR A 1 71 ? -4.654 -4.014 18.098 1.00 88.25 71 THR A O 1
ATOM 528 N N . LEU A 1 72 ? -5.572 -4.027 16.045 1.00 85.94 72 LEU A N 1
ATOM 529 C CA . LEU A 1 72 ? -6.901 -3.584 16.477 1.00 85.94 72 LEU A CA 1
ATOM 530 C C . LEU A 1 72 ? -7.601 -4.636 17.346 1.00 85.94 72 LEU A C 1
ATOM 532 O O . LEU A 1 72 ? -8.204 -4.286 18.363 1.00 85.94 72 LEU A O 1
ATOM 536 N N . ALA A 1 73 ? -7.479 -5.916 16.985 1.00 88.69 73 ALA A N 1
ATOM 537 C CA . ALA A 1 73 ? -8.024 -7.025 17.763 1.00 88.69 73 ALA A CA 1
ATOM 538 C C . ALA A 1 73 ? -7.337 -7.144 19.132 1.00 88.69 73 ALA A C 1
ATOM 540 O O . ALA A 1 73 ? -8.008 -7.237 20.158 1.00 88.69 73 ALA A O 1
ATOM 541 N N . THR A 1 74 ? -6.005 -7.043 19.166 1.00 88.56 74 THR A N 1
ATOM 542 C CA . THR A 1 74 ? -5.213 -7.071 20.410 1.00 88.56 74 THR A CA 1
ATOM 543 C C . THR A 1 74 ? -5.563 -5.906 21.338 1.00 88.56 74 THR A C 1
ATOM 545 O O . THR A 1 74 ? -5.563 -6.053 22.558 1.00 88.56 74 THR A O 1
ATOM 548 N N . SER A 1 75 ? -5.921 -4.755 20.766 1.00 88.88 75 SER A N 1
ATOM 549 C CA . SER A 1 75 ? -6.368 -3.573 21.511 1.00 88.88 75 SER A CA 1
ATOM 550 C C . SER A 1 75 ? -7.837 -3.653 21.965 1.00 88.88 75 SER A C 1
ATOM 552 O O . SER A 1 75 ? -8.329 -2.715 22.589 1.00 88.88 75 SER A O 1
ATOM 554 N N . GLY A 1 76 ? -8.555 -4.736 21.639 1.00 88.19 76 GLY A N 1
ATOM 555 C CA . GLY A 1 76 ? -9.966 -4.944 21.979 1.00 88.19 76 GLY A CA 1
ATOM 556 C C . GLY A 1 76 ? -10.953 -4.057 21.214 1.00 88.19 76 GLY A C 1
ATOM 557 O O . GLY A 1 76 ? -12.118 -3.982 21.595 1.00 88.19 76 GLY A O 1
ATOM 558 N N . GLN A 1 77 ? -10.505 -3.381 20.151 1.00 86.38 77 GLN A N 1
ATOM 559 C CA . GLN A 1 77 ? -11.350 -2.498 19.338 1.00 86.38 77 GLN A CA 1
ATOM 560 C C . GLN A 1 77 ? -12.241 -3.276 18.364 1.00 86.38 77 GLN A C 1
ATOM 562 O O . GLN A 1 77 ? -13.297 -2.786 17.975 1.00 86.38 77 GLN A O 1
ATOM 567 N N . ILE A 1 78 ? -11.826 -4.489 17.988 1.00 91.50 78 ILE A N 1
ATOM 568 C CA . ILE A 1 78 ? -12.597 -5.420 17.159 1.00 91.50 78 ILE A CA 1
ATOM 569 C C . ILE A 1 78 ? -12.522 -6.831 17.748 1.00 91.50 78 ILE A C 1
ATOM 571 O O . ILE A 1 78 ? -11.551 -7.187 18.419 1.00 91.50 78 ILE A O 1
ATOM 575 N N . GLY A 1 79 ? -13.539 -7.649 17.482 1.00 89.62 79 GLY A N 1
ATOM 576 C CA . GLY A 1 79 ? -13.529 -9.068 17.842 1.00 89.62 79 GLY A CA 1
ATOM 577 C C . GLY A 1 79 ? -12.730 -9.923 16.853 1.00 89.62 79 GLY A C 1
ATOM 578 O O . GLY A 1 79 ? -12.548 -9.550 15.696 1.00 89.62 79 GLY A O 1
ATOM 579 N N . GLU A 1 80 ? -12.311 -11.116 17.280 1.00 85.81 80 GLU A N 1
ATOM 580 C CA . GLU A 1 80 ? -11.578 -12.073 16.431 1.00 85.81 80 GLU A CA 1
ATOM 581 C C . GLU A 1 80 ? -12.370 -12.462 15.167 1.00 85.81 80 GLU A C 1
ATOM 583 O O . GLU A 1 80 ? -11.828 -12.463 14.065 1.00 85.81 80 GLU A O 1
ATOM 588 N N . ALA A 1 81 ? -13.685 -12.666 15.302 1.00 87.31 81 ALA A N 1
ATOM 589 C CA . ALA A 1 81 ? -14.567 -12.948 14.167 1.00 87.31 81 ALA A CA 1
ATOM 590 C C . ALA A 1 81 ? -14.636 -11.786 13.156 1.00 87.31 81 ALA A C 1
ATOM 592 O O . ALA A 1 81 ? -14.729 -12.013 11.951 1.00 87.31 81 ALA A O 1
ATOM 593 N N . GLU A 1 82 ? -14.573 -10.543 13.637 1.00 87.19 82 GLU A N 1
ATOM 594 C CA . GLU A 1 82 ? -14.579 -9.352 12.784 1.00 87.19 82 GLU A CA 1
ATOM 595 C C . GLU A 1 82 ? -13.231 -9.177 12.078 1.00 87.19 82 GLU A C 1
ATOM 597 O O . GLU A 1 82 ? -13.190 -8.886 10.882 1.00 87.19 82 GLU A O 1
ATOM 602 N N . ARG A 1 83 ? -12.126 -9.470 12.776 1.00 88.69 83 ARG A N 1
ATOM 603 C CA . ARG A 1 83 ? -10.791 -9.555 12.171 1.00 88.69 83 ARG A CA 1
ATOM 604 C C . ARG A 1 83 ? -10.771 -10.522 10.991 1.00 88.69 83 ARG A C 1
ATOM 606 O O . ARG A 1 83 ? -10.319 -10.150 9.907 1.00 88.69 83 ARG A O 1
ATOM 613 N N . ASP A 1 84 ? -11.256 -11.744 11.189 1.00 89.38 84 ASP A N 1
ATOM 614 C CA . ASP A 1 84 ? -11.246 -12.764 10.139 1.00 89.38 84 ASP A CA 1
ATOM 615 C C . ASP A 1 84 ? -12.146 -12.381 8.959 1.00 89.38 84 ASP A C 1
ATOM 617 O O . ASP A 1 84 ? -11.756 -12.571 7.804 1.00 89.38 84 ASP A O 1
ATOM 621 N N . ALA A 1 85 ? -13.312 -11.785 9.226 1.00 89.69 85 ALA A N 1
ATOM 622 C CA . ALA A 1 85 ? -14.212 -11.301 8.184 1.00 89.69 85 ALA A CA 1
ATOM 623 C C . ALA A 1 85 ? -13.556 -10.216 7.314 1.00 89.69 85 ALA A C 1
ATOM 625 O O . ALA A 1 85 ? -13.598 -10.306 6.085 1.00 89.69 85 ALA A O 1
ATOM 626 N N . VAL A 1 86 ? -12.888 -9.236 7.933 1.00 86.06 86 VAL A N 1
ATOM 627 C CA . VAL A 1 86 ? -12.192 -8.151 7.222 1.00 86.06 86 VAL A CA 1
ATOM 628 C C . VAL A 1 86 ? -11.059 -8.699 6.354 1.00 86.06 86 VAL A C 1
ATOM 630 O O . VAL A 1 86 ? -10.953 -8.344 5.179 1.00 86.06 86 VAL A O 1
ATOM 633 N N . VAL A 1 87 ? -10.239 -9.604 6.894 1.00 88.75 87 VAL A N 1
ATOM 634 C CA . VAL A 1 87 ? -9.127 -10.214 6.149 1.00 88.75 87 VAL A CA 1
ATOM 635 C C . VAL A 1 87 ? -9.638 -11.029 4.958 1.00 88.75 87 VAL A C 1
ATOM 637 O O . VAL A 1 87 ? -9.078 -10.926 3.865 1.00 88.75 87 VAL A O 1
ATOM 640 N N . GLN A 1 88 ? -10.705 -11.814 5.132 1.00 88.38 88 GLN A N 1
ATOM 641 C CA . GLN A 1 88 ? -11.283 -12.598 4.037 1.00 88.38 88 GLN A CA 1
ATOM 642 C C . GLN A 1 88 ? -11.909 -11.717 2.955 1.00 88.38 88 GLN A C 1
ATOM 644 O O . GLN A 1 88 ? -11.652 -11.932 1.769 1.00 88.38 88 GLN A O 1
ATOM 649 N N . GLN A 1 89 ? -12.699 -10.714 3.345 1.00 88.19 89 GLN A N 1
ATOM 650 C CA . GLN A 1 89 ? -13.346 -9.805 2.400 1.00 88.19 89 GLN A CA 1
ATOM 651 C C . GLN A 1 89 ? -12.313 -9.034 1.576 1.00 88.19 89 GLN A C 1
ATOM 653 O O . GLN A 1 89 ? -12.458 -8.903 0.359 1.00 88.19 89 GLN A O 1
ATOM 658 N N . PHE A 1 90 ? -11.249 -8.557 2.219 1.00 84.75 90 PHE A N 1
ATOM 659 C CA . PHE A 1 90 ? -10.182 -7.859 1.518 1.00 84.75 90 PHE A CA 1
ATOM 660 C C . PHE A 1 90 ? -9.388 -8.793 0.604 1.00 84.75 90 PHE A C 1
ATOM 662 O O . PHE A 1 90 ? -9.135 -8.449 -0.545 1.00 84.75 90 PHE A O 1
ATOM 669 N N . GLY A 1 91 ? -9.069 -10.009 1.060 1.00 83.12 91 GLY A N 1
ATOM 670 C CA . GLY A 1 91 ? -8.433 -11.022 0.217 1.00 83.12 91 GLY A CA 1
ATOM 671 C C . GLY A 1 91 ? -9.240 -11.318 -1.052 1.00 83.12 91 GLY A C 1
ATOM 672 O O . GLY A 1 91 ? -8.676 -11.356 -2.142 1.00 83.12 91 GLY A O 1
ATOM 673 N N . ALA A 1 92 ? -10.565 -11.437 -0.933 1.00 83.06 92 ALA A N 1
ATOM 674 C CA . ALA A 1 92 ? -11.452 -11.624 -2.080 1.00 83.06 92 ALA A CA 1
ATOM 675 C C . ALA A 1 92 ? -11.461 -10.413 -3.031 1.00 83.06 92 ALA A C 1
ATOM 677 O O . ALA A 1 92 ? -11.502 -10.586 -4.247 1.00 83.06 92 ALA A O 1
ATOM 678 N N . ALA A 1 93 ? -11.381 -9.189 -2.503 1.00 80.31 93 ALA A N 1
ATOM 679 C CA . ALA A 1 93 ? -11.302 -7.976 -3.317 1.00 80.31 93 ALA A CA 1
ATOM 680 C C . ALA A 1 93 ? -9.986 -7.865 -4.110 1.00 80.31 93 ALA A C 1
ATOM 682 O O . ALA A 1 93 ? -9.953 -7.217 -5.156 1.00 80.31 93 ALA A O 1
ATOM 683 N N . LEU A 1 94 ? -8.915 -8.513 -3.640 1.00 81.75 94 LEU A N 1
ATOM 684 C CA . LEU A 1 94 ? -7.605 -8.526 -4.294 1.00 81.75 94 LEU A CA 1
ATOM 685 C C . LEU A 1 94 ? -7.442 -9.638 -5.341 1.00 81.75 94 LEU A C 1
ATOM 687 O O . LEU A 1 94 ? -6.509 -9.573 -6.142 1.00 81.75 94 LEU A O 1
ATOM 691 N N . GLU A 1 95 ? -8.342 -10.626 -5.397 1.00 83.25 95 GLU A N 1
ATOM 692 C CA . GLU A 1 95 ? -8.291 -11.718 -6.386 1.00 83.25 95 GLU A CA 1
ATOM 693 C C . GLU A 1 95 ? -8.125 -11.236 -7.841 1.00 83.25 95 GLU A C 1
ATOM 695 O O . GLU A 1 95 ? -7.265 -11.766 -8.548 1.00 83.25 95 GLU A O 1
ATOM 700 N N . PRO A 1 96 ? -8.842 -10.197 -8.318 1.00 77.50 96 PRO A N 1
ATOM 701 C CA . PRO A 1 96 ? -8.650 -9.689 -9.675 1.00 77.50 96 PRO A CA 1
ATOM 702 C C . PRO A 1 96 ? -7.228 -9.175 -9.937 1.00 77.50 96 PRO A C 1
ATOM 704 O O . PRO A 1 96 ? -6.716 -9.312 -11.050 1.00 77.50 96 PRO A O 1
ATOM 707 N N . LEU A 1 97 ? -6.566 -8.617 -8.917 1.00 76.94 97 LEU A N 1
ATOM 708 C CA . LEU A 1 97 ? -5.204 -8.084 -9.021 1.00 76.94 97 LEU A CA 1
ATOM 709 C C . LEU A 1 97 ? -4.147 -9.188 -9.110 1.00 76.94 97 LEU A C 1
ATOM 711 O O . LEU A 1 97 ? -3.052 -8.948 -9.613 1.00 76.94 97 LEU A O 1
ATOM 715 N N . ARG A 1 98 ? -4.479 -10.414 -8.692 1.00 80.88 98 ARG A N 1
ATOM 716 C CA . ARG A 1 98 ? -3.602 -11.586 -8.832 1.00 80.88 98 ARG A CA 1
ATOM 717 C C . ARG A 1 98 ? -3.535 -12.115 -10.263 1.00 80.88 98 ARG A C 1
ATOM 719 O O . ARG A 1 98 ? -2.641 -12.903 -10.572 1.00 80.88 98 ARG A O 1
ATOM 726 N N . SER A 1 99 ? -4.428 -11.667 -11.150 1.00 82.25 99 SER A N 1
ATOM 727 C CA . SER A 1 99 ? -4.392 -12.047 -12.562 1.00 82.25 99 SER A CA 1
ATOM 728 C C . SER A 1 99 ? -3.048 -11.662 -13.197 1.00 82.25 99 SER A C 1
ATOM 730 O O . SER A 1 99 ? -2.630 -10.505 -13.092 1.00 82.25 99 SER A O 1
ATOM 732 N N . PRO A 1 100 ? -2.376 -12.578 -13.919 1.00 77.31 100 PRO A N 1
ATOM 733 C CA . PRO A 1 100 ? -1.072 -12.306 -14.525 1.00 77.31 100 PRO A CA 1
ATOM 734 C C . PRO A 1 100 ? -1.110 -11.127 -15.507 1.00 77.31 100 PRO A C 1
ATOM 736 O O . PRO A 1 100 ? -0.128 -10.401 -15.644 1.00 77.31 100 PRO A O 1
ATOM 739 N N . GLN A 1 101 ? -2.254 -10.893 -16.154 1.00 77.19 101 GLN A N 1
ATOM 740 C CA . GLN A 1 101 ? -2.460 -9.759 -17.059 1.00 77.19 101 GLN A CA 1
ATOM 741 C C . GLN A 1 101 ? -2.507 -8.429 -16.298 1.00 77.19 101 GLN A C 1
ATOM 743 O O . GLN A 1 101 ? -1.894 -7.453 -16.727 1.00 77.19 101 GLN A O 1
ATOM 748 N N . VAL A 1 102 ? -3.184 -8.402 -15.146 1.00 77.81 102 VAL A N 1
ATOM 749 C CA . VAL A 1 102 ? -3.285 -7.209 -14.295 1.00 77.81 102 VAL A CA 1
ATOM 750 C C . VAL A 1 102 ? -1.937 -6.909 -13.649 1.00 77.81 102 VAL A C 1
ATOM 752 O O . VAL A 1 102 ? -1.470 -5.777 -13.730 1.00 77.81 102 VAL A O 1
ATOM 755 N N . ARG A 1 103 ? -1.244 -7.929 -13.125 1.00 81.31 103 ARG A N 1
ATOM 756 C CA . ARG A 1 103 ? 0.124 -7.787 -12.596 1.00 81.31 103 ARG A CA 1
ATOM 757 C C . ARG A 1 103 ? 1.078 -7.216 -13.642 1.00 81.31 103 ARG A C 1
ATOM 759 O O . ARG A 1 103 ? 1.846 -6.306 -13.344 1.00 81.31 103 ARG A O 1
ATOM 766 N N . ARG A 1 104 ? 0.996 -7.698 -14.887 1.00 82.00 104 ARG A N 1
ATOM 767 C CA . ARG A 1 104 ? 1.812 -7.186 -15.997 1.00 82.00 104 ARG A CA 1
ATOM 768 C C . ARG A 1 104 ? 1.486 -5.727 -16.328 1.00 82.00 104 ARG A C 1
ATOM 770 O O . ARG A 1 104 ? 2.406 -4.951 -16.567 1.00 82.00 104 ARG A O 1
ATOM 777 N N . ALA A 1 105 ? 0.209 -5.344 -16.324 1.00 80.06 105 ALA A N 1
ATOM 778 C CA . ALA A 1 105 ? -0.213 -3.964 -16.569 1.00 80.06 105 ALA A CA 1
ATOM 779 C C . ALA A 1 105 ? 0.242 -3.004 -15.455 1.00 80.06 105 ALA A C 1
ATOM 781 O O . ALA A 1 105 ? 0.719 -1.907 -15.749 1.00 80.06 105 ALA A O 1
ATOM 782 N N . LEU A 1 106 ? 0.147 -3.430 -14.193 1.00 79.06 106 LEU A N 1
ATOM 783 C CA . LEU A 1 106 ? 0.626 -2.665 -13.040 1.00 79.06 106 LEU A CA 1
ATOM 784 C C . LEU A 1 106 ? 2.148 -2.485 -13.086 1.00 79.06 106 LEU A C 1
ATOM 786 O O . LEU A 1 106 ? 2.634 -1.362 -12.971 1.00 79.06 106 LEU A O 1
ATOM 790 N N . GLU A 1 107 ? 2.896 -3.555 -13.356 1.00 82.94 107 GLU A N 1
ATOM 791 C CA . GLU A 1 107 ? 4.356 -3.498 -13.485 1.00 82.94 107 GLU A CA 1
ATOM 792 C C . GLU A 1 107 ? 4.795 -2.630 -14.674 1.00 82.94 107 GLU A C 1
ATOM 794 O O . GLU A 1 107 ? 5.750 -1.861 -14.566 1.00 82.94 107 GLU A O 1
ATOM 799 N N . PHE A 1 108 ? 4.070 -2.681 -15.796 1.00 83.88 108 PHE A N 1
ATOM 800 C CA . PHE A 1 108 ? 4.304 -1.776 -16.920 1.00 83.88 108 PHE A CA 1
ATOM 801 C C . PHE A 1 108 ? 4.093 -0.311 -16.521 1.00 83.88 108 PHE A C 1
ATOM 803 O O . PHE A 1 108 ? 4.927 0.537 -16.833 1.00 83.88 108 PHE A O 1
ATOM 810 N N . SER A 1 109 ? 3.000 -0.013 -15.811 1.00 78.12 109 SER A N 1
ATOM 811 C CA . SER A 1 109 ? 2.708 1.335 -15.317 1.00 78.12 109 SER A CA 1
ATOM 812 C C . SER A 1 109 ? 3.792 1.832 -14.359 1.00 78.12 109 SER A C 1
ATOM 814 O O . SER A 1 109 ? 4.243 2.969 -14.491 1.00 78.12 109 SER A O 1
ATOM 816 N N . ARG A 1 110 ? 4.259 0.969 -13.446 1.00 81.75 110 ARG A N 1
ATOM 817 C CA . ARG A 1 110 ? 5.356 1.270 -12.518 1.00 81.75 110 ARG A CA 1
ATOM 818 C C . ARG A 1 110 ? 6.635 1.615 -13.273 1.00 81.75 110 ARG A C 1
ATOM 820 O O . ARG A 1 110 ? 7.189 2.689 -13.073 1.00 81.75 110 ARG A O 1
ATOM 827 N N . ARG A 1 111 ? 7.044 0.756 -14.209 1.00 82.06 111 ARG A N 1
ATOM 828 C CA . ARG A 1 111 ? 8.243 0.970 -15.034 1.00 82.06 111 ARG A CA 1
ATOM 829 C C . ARG A 1 111 ? 8.155 2.221 -15.894 1.00 82.06 111 ARG A C 1
ATOM 831 O O . ARG A 1 111 ? 9.163 2.881 -16.100 1.00 82.06 111 ARG A O 1
ATOM 838 N N . ARG A 1 112 ? 6.968 2.582 -16.393 1.00 83.62 112 ARG A N 1
ATOM 839 C CA . ARG A 1 112 ? 6.793 3.854 -17.114 1.00 83.62 112 ARG A CA 1
ATOM 840 C C . ARG A 1 112 ? 7.070 5.052 -16.214 1.00 83.62 112 ARG A C 1
ATOM 842 O O . ARG A 1 112 ? 7.688 6.002 -16.681 1.00 83.62 112 ARG A O 1
ATOM 849 N N . ALA A 1 113 ? 6.628 5.002 -14.960 1.00 71.31 113 ALA A N 1
ATOM 850 C CA . ALA A 1 113 ? 6.848 6.077 -14.000 1.00 71.31 113 ALA A CA 1
ATOM 851 C C . ALA A 1 113 ? 8.315 6.169 -13.541 1.00 71.31 113 ALA A C 1
ATOM 853 O O . ALA A 1 113 ? 8.826 7.276 -13.406 1.00 71.31 113 ALA A O 1
ATOM 854 N N . THR A 1 114 ? 8.996 5.035 -13.337 1.00 74.12 114 THR A N 1
ATOM 855 C CA . THR A 1 114 ? 10.368 5.003 -12.792 1.00 74.12 114 THR A CA 1
ATOM 856 C C . THR A 1 114 ? 11.459 5.042 -13.861 1.00 74.12 114 THR A C 1
ATOM 858 O O . THR A 1 114 ? 12.434 5.775 -13.729 1.00 74.12 114 THR A O 1
ATOM 861 N N . ASP A 1 115 ? 11.298 4.264 -14.932 1.00 84.00 115 ASP A N 1
ATOM 862 C CA . ASP A 1 115 ? 12.330 4.023 -15.951 1.00 84.00 115 ASP A CA 1
ATOM 863 C C . ASP A 1 115 ? 12.041 4.764 -17.271 1.00 84.00 115 ASP A C 1
ATOM 865 O O . ASP A 1 115 ? 12.871 4.788 -18.186 1.00 84.00 115 ASP A O 1
ATOM 869 N N . GLY A 1 116 ? 10.850 5.356 -17.389 1.00 83.44 116 GLY A N 1
ATOM 870 C CA . GLY A 1 116 ? 10.368 6.033 -18.587 1.00 83.44 116 GLY A CA 1
ATOM 871 C C . GLY A 1 116 ? 9.770 5.096 -19.645 1.00 83.44 116 GLY A C 1
ATOM 872 O O . GLY A 1 116 ? 9.916 3.870 -19.627 1.00 83.44 116 GLY A O 1
ATOM 873 N N . ASP A 1 117 ? 9.081 5.695 -20.620 1.00 83.75 117 ASP A N 1
ATOM 874 C CA . ASP A 1 117 ? 8.282 4.982 -21.626 1.00 83.75 117 ASP A CA 1
ATOM 875 C C . ASP A 1 117 ? 9.064 3.952 -22.451 1.00 83.75 117 ASP A C 1
ATOM 877 O O . ASP A 1 117 ? 8.585 2.839 -22.682 1.00 83.75 117 ASP A O 1
ATOM 881 N N . ALA A 1 118 ? 10.276 4.299 -22.892 1.00 87.19 118 ALA A N 1
ATOM 882 C CA . ALA A 1 118 ? 11.074 3.439 -23.764 1.00 87.19 118 ALA A CA 1
ATOM 883 C C . ALA A 1 118 ? 11.546 2.161 -23.049 1.00 87.19 118 ALA A C 1
ATOM 885 O O . ALA A 1 118 ? 11.493 1.068 -23.621 1.00 87.19 118 ALA A O 1
ATOM 886 N N . ALA A 1 119 ? 11.971 2.283 -21.789 1.00 79.81 119 ALA A N 1
ATOM 887 C CA . ALA A 1 119 ? 12.425 1.153 -20.985 1.00 79.81 119 ALA A CA 1
ATOM 888 C C . ALA A 1 119 ? 11.260 0.220 -20.619 1.00 79.81 119 ALA A C 1
ATOM 890 O O . ALA A 1 119 ? 11.389 -1.005 -20.723 1.00 79.81 119 ALA A O 1
ATOM 891 N N . ALA A 1 120 ? 10.101 0.790 -20.276 1.00 86.75 120 ALA A N 1
ATOM 892 C CA . ALA A 1 120 ? 8.890 0.026 -20.004 1.00 86.75 120 ALA A CA 1
ATOM 893 C C . ALA A 1 120 ? 8.405 -0.750 -21.241 1.00 86.75 120 ALA A C 1
ATOM 895 O O . ALA A 1 120 ? 8.074 -1.934 -21.141 1.00 86.75 120 ALA A O 1
ATOM 896 N N . ALA A 1 121 ? 8.417 -0.122 -22.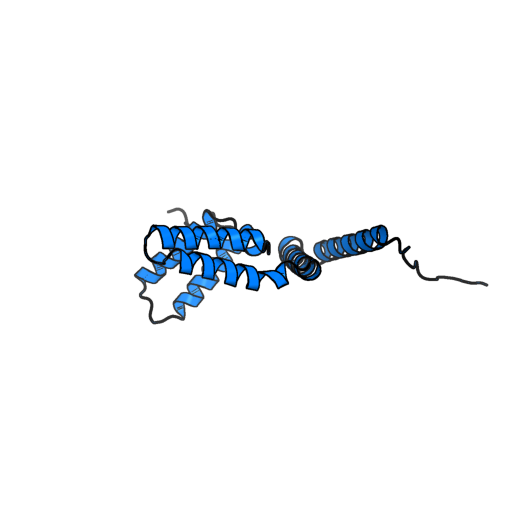423 1.00 86.88 121 ALA A N 1
ATOM 897 C CA . ALA A 1 121 ? 8.038 -0.773 -23.679 1.00 86.88 121 ALA A CA 1
ATOM 898 C C . ALA A 1 121 ? 8.978 -1.936 -24.036 1.00 86.88 121 ALA A C 1
ATOM 900 O O . ALA A 1 121 ? 8.515 -3.017 -24.401 1.00 86.88 121 ALA A O 1
ATOM 901 N N . ALA A 1 122 ? 10.292 -1.754 -23.870 1.00 88.88 122 ALA A N 1
ATOM 902 C CA . ALA A 1 122 ? 11.277 -2.810 -24.105 1.00 88.88 122 ALA A CA 1
ATOM 903 C C . ALA A 1 122 ? 11.143 -3.980 -23.112 1.00 88.88 122 ALA A C 1
ATOM 905 O O . ALA A 1 122 ? 11.404 -5.134 -23.454 1.00 88.88 122 ALA A O 1
ATOM 906 N N . TRP A 1 123 ? 10.746 -3.712 -21.866 1.00 90.94 123 TRP A N 1
ATOM 907 C CA . TRP A 1 123 ? 10.403 -4.763 -20.908 1.00 90.94 123 TRP A CA 1
ATOM 908 C C . TRP A 1 123 ? 9.165 -5.553 -21.351 1.00 90.94 123 TRP A C 1
ATOM 910 O O . TRP A 1 123 ? 9.230 -6.780 -21.402 1.00 90.94 123 TRP A O 1
ATOM 920 N N . LEU A 1 124 ? 8.088 -4.875 -21.762 1.00 87.25 124 LEU A N 1
ATOM 921 C CA . LEU A 1 124 ? 6.858 -5.541 -22.199 1.00 87.25 124 LEU A CA 1
ATOM 922 C C . LEU A 1 124 ? 7.089 -6.426 -23.437 1.00 87.25 124 LEU A C 1
ATOM 924 O O . LEU A 1 124 ? 6.656 -7.574 -23.465 1.00 87.25 124 LEU A O 1
ATOM 928 N N . GLN A 1 125 ? 7.860 -5.940 -24.416 1.00 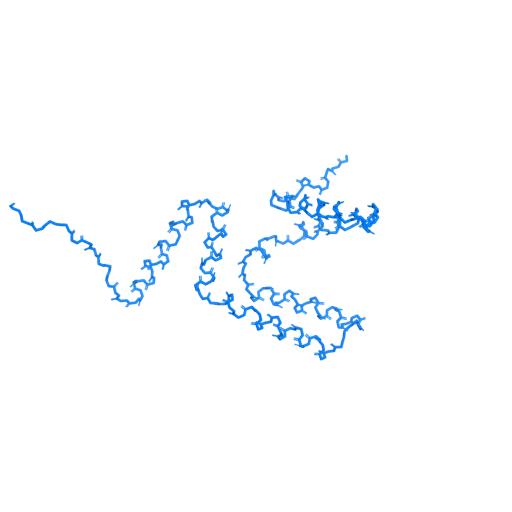86.00 125 GLN A N 1
ATOM 929 C CA . GLN A 1 125 ? 8.212 -6.712 -25.616 1.00 86.00 125 GLN A CA 1
ATOM 930 C C . GLN A 1 125 ? 9.006 -7.990 -25.305 1.00 86.00 125 GLN A C 1
ATOM 932 O O . GLN A 1 125 ? 8.819 -9.009 -25.975 1.00 86.00 125 GLN A O 1
ATOM 937 N N . ARG A 1 126 ? 9.883 -7.962 -24.292 1.00 86.69 126 ARG A N 1
ATOM 938 C CA . ARG A 1 126 ? 10.605 -9.163 -23.839 1.00 86.69 126 ARG A CA 1
ATOM 939 C C . ARG A 1 126 ? 9.644 -10.190 -23.248 1.00 86.69 126 ARG A C 1
ATOM 941 O O . ARG A 1 126 ? 9.693 -11.342 -23.657 1.00 86.69 126 ARG A O 1
ATOM 948 N N . GLN A 1 127 ? 8.706 -9.744 -22.415 1.00 81.19 127 GLN A N 1
ATOM 949 C CA . GLN A 1 127 ? 7.699 -10.611 -21.797 1.00 81.19 127 GLN A CA 1
ATOM 950 C C . GLN A 1 127 ? 6.782 -11.292 -22.819 1.00 81.19 127 GLN A C 1
ATOM 952 O O . GLN A 1 127 ? 6.443 -12.462 -22.651 1.00 81.19 127 GLN A O 1
ATOM 957 N N . ASP A 1 128 ? 6.399 -10.595 -23.892 1.00 77.88 128 ASP A N 1
ATOM 958 C CA . ASP A 1 128 ? 5.644 -11.222 -24.980 1.00 77.88 128 ASP A CA 1
ATOM 959 C C . ASP A 1 128 ? 6.515 -12.218 -25.754 1.00 77.88 128 ASP A C 1
ATOM 961 O O . ASP A 1 128 ? 6.082 -13.334 -26.017 1.00 77.88 128 ASP A O 1
ATOM 965 N N . THR A 1 129 ? 7.769 -11.874 -26.056 1.00 74.50 129 THR A N 1
ATOM 966 C CA . THR A 1 129 ? 8.692 -12.780 -26.765 1.00 74.50 129 THR A CA 1
ATOM 967 C C . THR A 1 129 ? 8.951 -14.072 -25.980 1.00 74.50 129 THR A C 1
ATOM 969 O O . THR A 1 129 ? 8.962 -15.153 -26.567 1.00 74.50 129 THR A O 1
ATOM 972 N N . GLU A 1 130 ? 9.115 -13.973 -24.660 1.00 70.19 130 GLU A N 1
ATOM 973 C CA . GLU A 1 130 ? 9.276 -15.114 -23.750 1.00 70.19 130 GLU A CA 1
ATOM 974 C C . GLU A 1 130 ? 7.998 -15.965 -23.697 1.00 70.19 130 GLU A C 1
ATOM 976 O O . GLU A 1 130 ? 8.065 -17.177 -23.894 1.00 70.19 130 GLU A O 1
ATOM 981 N N . ALA A 1 131 ? 6.820 -15.341 -23.573 1.00 66.12 131 ALA A N 1
ATOM 982 C CA . ALA A 1 131 ? 5.542 -16.056 -23.589 1.00 66.12 131 ALA A CA 1
ATOM 983 C C . ALA A 1 131 ? 5.268 -16.776 -24.927 1.00 66.12 131 ALA A C 1
ATOM 985 O O . ALA A 1 131 ? 4.723 -17.880 -24.940 1.00 66.12 131 ALA A O 1
ATOM 986 N N . TYR A 1 132 ? 5.667 -16.185 -26.060 1.00 61.78 132 TYR A N 1
ATOM 987 C CA . TYR A 1 132 ? 5.570 -16.815 -27.384 1.00 61.78 132 TYR A CA 1
ATOM 988 C C . TYR A 1 132 ? 6.551 -17.986 -27.553 1.00 61.78 132 TYR A C 1
ATOM 990 O O . TYR A 1 132 ? 6.200 -18.994 -28.170 1.00 61.78 132 TYR A O 1
ATOM 998 N N . ALA A 1 133 ? 7.760 -17.879 -26.992 1.00 61.12 133 ALA A N 1
ATOM 999 C CA . ALA A 1 133 ? 8.756 -18.948 -27.021 1.00 61.12 133 ALA A CA 1
ATOM 1000 C C . ALA A 1 133 ? 8.327 -20.161 -26.176 1.00 61.12 133 ALA A C 1
ATOM 1002 O O . ALA A 1 133 ? 8.474 -21.298 -26.625 1.00 61.12 133 ALA A O 1
ATOM 1003 N N . GLU A 1 134 ? 7.740 -19.931 -24.998 1.00 59.19 134 GLU A N 1
ATOM 1004 C CA . GLU A 1 134 ? 7.218 -20.993 -24.125 1.00 59.19 134 GLU A CA 1
ATOM 1005 C C . GLU A 1 134 ? 5.947 -21.653 -24.679 1.00 59.19 134 GLU A C 1
ATOM 1007 O O . GLU A 1 134 ? 5.740 -22.852 -24.499 1.00 59.19 134 GLU A O 1
ATOM 1012 N N . ALA A 1 135 ? 5.124 -20.908 -25.425 1.00 61.56 135 ALA A N 1
ATOM 1013 C CA . ALA A 1 135 ? 3.950 -21.448 -26.111 1.00 61.56 135 ALA A CA 1
ATOM 1014 C C . ALA A 1 135 ? 4.290 -22.292 -27.360 1.00 61.56 135 ALA A C 1
ATOM 1016 O O . ALA A 1 135 ? 3.385 -22.839 -27.992 1.00 61.56 135 ALA A O 1
ATOM 1017 N N . GLY A 1 136 ? 5.568 -22.393 -27.754 1.00 51.41 136 GLY A N 1
ATOM 1018 C CA . GLY A 1 136 ? 6.005 -23.156 -28.930 1.00 51.41 136 GLY A CA 1
ATOM 1019 C C . GLY A 1 136 ? 5.499 -22.601 -30.268 1.00 51.41 136 GLY A C 1
ATOM 1020 O O . GLY A 1 136 ? 5.608 -23.267 -31.299 1.00 51.41 136 GLY A O 1
ATOM 1021 N N . VAL A 1 137 ? 4.947 -21.384 -30.276 1.00 57.03 137 VAL A N 1
ATOM 1022 C CA . VAL A 1 137 ? 4.458 -20.723 -31.486 1.00 57.03 137 VAL A CA 1
ATOM 1023 C C . VAL A 1 137 ? 5.603 -19.888 -32.041 1.00 57.03 137 VAL A C 1
ATOM 1025 O O . VAL A 1 137 ? 5.905 -18.806 -31.542 1.00 57.03 137 VAL A O 1
ATOM 1028 N N . ALA A 1 138 ? 6.267 -20.415 -33.071 1.00 48.00 138 ALA A N 1
ATOM 1029 C CA . ALA A 1 138 ? 7.324 -19.703 -33.778 1.00 48.00 138 ALA A CA 1
ATOM 1030 C C . ALA A 1 138 ? 6.840 -18.294 -34.177 1.00 48.00 138 ALA A C 1
ATOM 1032 O O . ALA A 1 138 ? 5.725 -18.168 -34.698 1.00 48.00 138 ALA A O 1
ATOM 1033 N N . PRO A 1 139 ? 7.647 -17.235 -33.971 1.00 45.50 139 PRO A N 1
ATOM 1034 C CA . PRO A 1 139 ? 7.255 -15.901 -34.390 1.00 45.50 139 PRO A CA 1
ATOM 1035 C C . PRO A 1 139 ? 7.005 -15.934 -35.897 1.00 45.50 139 PRO A C 1
ATOM 1037 O O . PRO A 1 139 ? 7.883 -16.336 -36.666 1.00 45.50 139 PRO A O 1
ATOM 1040 N N . LEU A 1 140 ? 5.807 -15.515 -36.319 1.00 49.00 140 LEU A N 1
ATOM 1041 C CA . LEU A 1 140 ? 5.502 -15.235 -37.718 1.00 49.00 140 LEU A CA 1
ATOM 1042 C C . LEU A 1 140 ? 6.370 -14.054 -38.149 1.00 49.00 140 LEU A C 1
ATOM 1044 O O . LEU A 1 140 ? 5.962 -12.894 -38.136 1.00 49.00 140 LEU A O 1
ATOM 1048 N N . ARG A 1 141 ? 7.616 -14.366 -38.498 1.00 47.22 141 ARG A N 1
ATOM 1049 C CA . ARG A 1 141 ? 8.535 -13.454 -39.148 1.00 47.22 141 ARG A CA 1
ATOM 1050 C C . ARG A 1 141 ? 7.907 -13.142 -40.502 1.00 47.22 141 ARG A C 1
ATOM 1052 O O . ARG A 1 141 ? 7.868 -13.993 -41.387 1.00 47.22 141 ARG A O 1
ATOM 1059 N N . GLY A 1 142 ? 7.329 -11.949 -40.599 1.00 41.00 142 GLY A N 1
ATOM 1060 C CA . GLY A 1 142 ? 6.643 -11.470 -41.786 1.00 41.00 142 GLY A CA 1
ATOM 1061 C C . GLY A 1 142 ? 7.486 -11.667 -43.043 1.00 41.00 142 GLY A C 1
ATOM 1062 O O . GLY A 1 142 ? 8.607 -11.175 -43.142 1.00 41.00 142 GLY A O 1
ATOM 1063 N N . LEU A 1 143 ? 6.909 -12.417 -43.980 1.00 48.94 143 LEU A N 1
ATOM 1064 C CA . LEU A 1 143 ? 6.854 -12.122 -45.409 1.00 48.94 143 LEU A CA 1
ATOM 1065 C C . LEU A 1 143 ? 7.552 -10.808 -45.810 1.00 48.94 143 LEU A C 1
ATOM 1067 O O . LEU A 1 143 ? 6.991 -9.723 -45.668 1.00 48.94 143 LEU A O 1
ATOM 1071 N N . HIS A 1 144 ? 8.743 -10.921 -46.395 1.00 43.28 144 HIS A N 1
ATOM 1072 C CA . HIS A 1 144 ? 9.251 -9.932 -47.340 1.00 43.28 144 HIS A CA 1
ATOM 1073 C C . HIS A 1 144 ? 9.963 -10.650 -48.490 1.00 43.28 144 HIS A C 1
ATOM 1075 O O . HIS A 1 144 ? 11.015 -11.252 -48.295 1.00 43.28 144 HIS A O 1
ATOM 1081 N N . GLY A 1 145 ? 9.372 -10.555 -49.685 1.00 37.50 145 GLY A N 1
ATOM 1082 C CA . GLY A 1 145 ? 10.091 -10.653 -50.957 1.00 37.50 145 GLY A CA 1
ATOM 1083 C C . GLY A 1 145 ? 10.100 -12.011 -51.654 1.00 37.50 145 GLY A C 1
ATOM 1084 O O . GLY A 1 145 ? 11.140 -12.654 -51.740 1.00 37.50 145 GLY A O 1
ATOM 1085 N N . ILE A 1 146 ? 8.967 -12.399 -52.242 1.00 47.62 146 ILE A N 1
ATOM 1086 C CA . ILE A 1 146 ? 8.954 -13.265 -53.428 1.00 47.62 146 ILE A CA 1
ATOM 1087 C C . ILE A 1 146 ? 9.334 -12.403 -54.642 1.00 47.62 146 ILE A C 1
ATOM 1089 O O . ILE A 1 146 ? 8.672 -11.403 -54.891 1.00 47.62 146 ILE A O 1
ATOM 1093 N N . GLY A 1 147 ? 10.369 -12.832 -55.370 1.00 42.94 147 GLY A N 1
ATOM 1094 C CA . GLY A 1 147 ? 10.508 -12.766 -56.833 1.00 42.94 147 GLY A CA 1
ATOM 1095 C C . GLY A 1 147 ? 10.463 -11.413 -57.555 1.00 42.94 147 GLY A C 1
ATOM 1096 O O . GLY A 1 147 ? 9.395 -10.841 -57.749 1.00 42.94 147 GLY A O 1
ATOM 1097 N N . VAL A 1 148 ? 11.602 -11.031 -58.142 1.00 47.91 148 VAL A N 1
ATOM 1098 C CA . VAL A 1 148 ? 11.768 -10.976 -59.609 1.00 47.91 148 VAL A CA 1
ATOM 1099 C C . VAL A 1 148 ? 13.224 -11.249 -59.971 1.00 47.91 148 VAL A C 1
ATOM 1101 O O . VAL A 1 148 ? 14.105 -10.765 -59.226 1.00 47.91 148 VAL A O 1
#

Organism: NCBI:txid1776034